Protein AF-A0A521WD65-F1 (afdb_monomer_lite)

Radius of gyration: 21.49 Å; chains: 1; bounding box: 49×61×65 Å

Secondary structure (DSSP, 8-state):
------------------HHHHHHHHHHHHHHHHHHHHHHHHHHHHH---HHHHHHHHHHHHHIIIIIHHHHHHIIIIIHHHHHTTSTTTTHHHHHHHHHHHHHHHHHHHHHHHHHTT-TTTS-HHHHHHHHHHHHHHHHHHHHHIIIIIHHHHHHHS-HHHHHHHHHHHHHT--

pLDDT: mean 89.54, std 15.3, range [38.66, 98.25]

Sequence (175 aa):
MTPMVERVSNYQAESVRDPISVLMEEHRQAFEHLMKLEQAVSSMDEQGFNRAAFENLAEAIRFFDSDFRLHDRKEEQILFPFLERYKPGITGEYRNEHRELWSAFNTLLSCVHDVEDGRLRGTSRHELTETAKKIIRLLRGHMMNENTYLFVQTKNMLSDAEYTDLSEKIAAAAK

Foldseek 3Di:
DDDDDPPPDPPPPPPLDQLLVVLVVVLVVLVVLLVLLVVLLVCCVVPNDDPVSLVSNLVSLVCCVPVVVLSVCLCVVFVVVVVCVVPNCPCVVLVVLVVVLVVLSVQLNVLSVCVVVVVCVVHDSCSNSVSSVVNSVSSVVSSVCCNPPVSVVSVVPDDPVSSSVSSVSSVVSPD

Structure (mmCIF, N/CA/C/O backbone):
data_AF-A0A521WD65-F1
#
_entry.id   AF-A0A521WD65-F1
#
loop_
_atom_site.group_PDB
_atom_site.id
_atom_site.type_symbol
_atom_site.label_atom_id
_atom_site.label_alt_id
_atom_site.label_comp_id
_atom_site.label_asym_id
_atom_site.label_entity_id
_atom_site.label_seq_id
_atom_site.pdbx_PDB_ins_code
_atom_site.Cartn_x
_atom_site.Cartn_y
_atom_site.Cartn_z
_atom_site.occupancy
_atom_site.B_iso_or_equiv
_atom_site.auth_seq_id
_atom_site.auth_comp_id
_atom_site.auth_asym_id
_atom_site.auth_atom_id
_atom_site.pdbx_PDB_model_num
ATOM 1 N N . MET A 1 1 ? -27.438 -49.959 36.319 1.00 42.12 1 MET A N 1
ATOM 2 C CA . MET A 1 1 ? -26.230 -49.108 36.333 1.00 42.12 1 MET A CA 1
ATOM 3 C C . MET A 1 1 ? -25.774 -48.978 34.893 1.00 42.12 1 MET A C 1
ATOM 5 O O . MET A 1 1 ? -25.311 -49.958 34.331 1.00 42.12 1 MET A O 1
ATOM 9 N N . THR A 1 2 ? -26.010 -47.821 34.285 1.00 39.53 2 THR A N 1
ATOM 10 C CA . THR A 1 2 ? -25.704 -47.528 32.877 1.00 39.53 2 THR A CA 1
ATOM 11 C C . THR A 1 2 ? -24.787 -46.308 32.889 1.00 39.53 2 THR A C 1
ATOM 13 O O . THR A 1 2 ? -25.173 -45.324 33.523 1.00 39.53 2 THR A O 1
ATOM 16 N N . PRO A 1 3 ? -23.582 -46.337 32.296 1.00 46.34 3 PRO A N 1
ATOM 17 C CA . PRO A 1 3 ? -22.700 -45.184 32.365 1.00 46.34 3 PRO A CA 1
ATOM 18 C C . PRO A 1 3 ? -23.123 -44.127 31.339 1.00 46.34 3 PRO A C 1
ATOM 20 O O . PRO A 1 3 ? -23.414 -44.435 30.182 1.00 46.34 3 PRO A O 1
ATOM 23 N N . MET A 1 4 ? -23.163 -42.876 31.804 1.00 44.31 4 MET A N 1
ATOM 24 C CA . MET A 1 4 ? -23.268 -41.670 30.988 1.00 44.31 4 MET A CA 1
ATOM 25 C C . MET A 1 4 ? -22.055 -41.582 30.062 1.00 44.31 4 MET A C 1
ATOM 27 O O . MET A 1 4 ? -20.916 -41.614 30.520 1.00 44.31 4 MET A O 1
ATOM 31 N N . VAL A 1 5 ? -22.305 -41.438 28.763 1.00 47.94 5 VAL A N 1
ATOM 32 C CA . VAL A 1 5 ? -21.286 -41.009 27.807 1.00 47.94 5 VAL A CA 1
ATOM 33 C C . VAL A 1 5 ? -21.339 -39.485 27.766 1.00 47.94 5 VAL A C 1
ATOM 35 O O . VAL A 1 5 ? -22.207 -38.906 27.113 1.00 47.94 5 VAL A O 1
ATOM 38 N N . GLU A 1 6 ? -20.432 -38.833 28.492 1.00 42.44 6 GLU A N 1
ATOM 39 C CA . GLU A 1 6 ? -20.110 -37.426 28.266 1.00 42.44 6 GLU A CA 1
ATOM 40 C C . GLU A 1 6 ? -19.513 -37.286 26.864 1.00 42.44 6 GLU A C 1
ATOM 42 O O . GLU A 1 6 ? -18.393 -37.715 26.583 1.00 42.44 6 GLU A O 1
ATOM 47 N N . ARG A 1 7 ? -20.277 -36.681 25.952 1.00 46.16 7 ARG A N 1
ATOM 48 C CA . ARG A 1 7 ? -19.715 -36.114 24.728 1.00 46.16 7 ARG A CA 1
ATOM 49 C C . ARG A 1 7 ? -18.995 -34.828 25.108 1.00 46.16 7 ARG A C 1
ATOM 51 O O . ARG A 1 7 ? -19.614 -33.770 25.184 1.00 46.16 7 ARG A O 1
ATOM 58 N N . VAL A 1 8 ? -17.688 -34.923 25.320 1.00 46.59 8 VAL A N 1
ATOM 59 C CA . VAL A 1 8 ? -16.815 -33.749 25.287 1.00 46.59 8 VAL A CA 1
ATOM 60 C C . VAL A 1 8 ? -16.798 -33.265 23.840 1.00 46.59 8 VAL A C 1
ATOM 62 O O . VAL A 1 8 ? -16.209 -33.884 22.954 1.00 46.59 8 VAL A O 1
ATOM 65 N N . SER A 1 9 ? -17.557 -32.207 23.582 1.00 45.78 9 SER A N 1
ATOM 66 C CA . SER A 1 9 ? -17.608 -31.548 22.287 1.00 45.78 9 SER A CA 1
ATOM 67 C C . SER A 1 9 ? -16.278 -30.840 22.044 1.00 45.78 9 SER A C 1
ATOM 69 O O . SER A 1 9 ? -16.022 -29.791 22.629 1.00 45.78 9 SER A O 1
ATOM 71 N N . ASN A 1 10 ? -15.450 -31.394 21.158 1.00 41.94 10 ASN A N 1
ATOM 72 C CA . ASN A 1 10 ? -14.340 -30.683 20.525 1.00 41.94 10 ASN A CA 1
ATOM 73 C C . ASN A 1 10 ? -14.905 -29.558 19.639 1.00 41.94 10 ASN A C 1
ATOM 75 O O . ASN A 1 10 ? -15.005 -29.702 18.424 1.00 41.94 10 ASN A O 1
ATOM 79 N N . TYR A 1 11 ? -15.285 -28.431 20.240 1.00 41.03 11 TYR A N 1
ATOM 80 C CA . TYR A 1 11 ? -15.308 -27.158 19.525 1.00 41.03 11 TYR A CA 1
ATOM 81 C C . TYR A 1 11 ? -13.880 -26.619 19.543 1.00 41.03 11 TYR A C 1
ATOM 83 O O . TYR A 1 11 ? -13.497 -25.851 20.421 1.00 41.03 11 TYR A O 1
ATOM 91 N N . GLN A 1 12 ? -13.074 -27.039 18.569 1.00 38.66 12 GLN A N 1
ATOM 92 C CA . GLN A 1 12 ? -12.001 -26.168 18.109 1.00 38.66 12 GLN A CA 1
ATOM 93 C C . GLN A 1 12 ? -12.695 -25.016 17.385 1.00 38.66 12 GLN A C 1
ATOM 95 O O . GLN A 1 12 ? -12.950 -25.090 16.187 1.00 38.66 12 GLN A O 1
ATOM 100 N N . ALA A 1 13 ? -13.083 -23.984 18.137 1.00 44.16 13 ALA A N 1
ATOM 101 C CA . ALA A 1 13 ? -13.245 -22.673 17.539 1.00 44.16 13 ALA A CA 1
ATOM 102 C C . ALA A 1 13 ? -11.909 -22.387 16.849 1.00 44.16 13 ALA A C 1
ATOM 104 O O . ALA A 1 13 ? -10.868 -22.393 17.513 1.00 44.16 13 ALA A O 1
ATOM 105 N N . GLU A 1 14 ? -11.915 -22.257 15.521 1.00 47.41 14 GLU A N 1
ATOM 106 C CA . GLU A 1 14 ? -10.774 -21.684 14.819 1.00 47.41 14 GLU A CA 1
ATOM 107 C C . GLU A 1 14 ? -10.395 -20.419 15.579 1.00 47.41 14 GLU A C 1
ATOM 109 O O . GLU A 1 14 ? -11.223 -19.531 15.776 1.00 47.41 14 GLU A O 1
ATOM 114 N N . SER A 1 15 ? -9.172 -20.400 16.104 1.00 56.22 15 SER A N 1
ATOM 115 C CA . SER A 1 15 ? -8.614 -19.228 16.758 1.00 56.22 15 SER A CA 1
ATOM 116 C C . SER A 1 15 ? -8.717 -18.076 15.766 1.00 56.22 15 SER A C 1
ATOM 118 O O . SER A 1 15 ? -8.014 -18.061 14.753 1.00 56.22 15 SER A O 1
ATOM 120 N N . VAL A 1 16 ? -9.653 -17.166 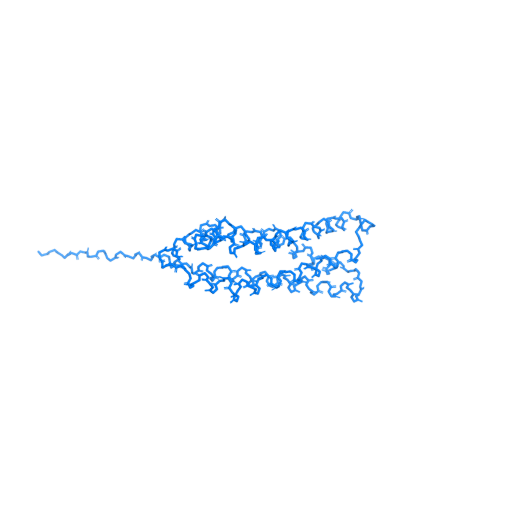16.025 1.00 68.88 16 VAL A N 1
ATOM 121 C CA . VAL A 1 16 ? -9.899 -15.973 15.225 1.00 68.88 16 VAL A CA 1
ATOM 122 C C . VAL A 1 16 ? -8.583 -15.189 15.186 1.00 68.88 16 VAL A C 1
ATOM 124 O O . VAL A 1 16 ? -8.084 -14.726 16.213 1.00 68.88 16 VAL A O 1
ATOM 127 N N . ARG A 1 17 ? -7.937 -15.166 14.013 1.00 86.00 17 ARG A N 1
ATOM 128 C CA . ARG A 1 17 ? -6.577 -14.633 13.850 1.00 86.00 17 ARG A CA 1
ATOM 129 C C . ARG A 1 17 ? -6.583 -13.136 14.152 1.00 86.00 17 ARG A C 1
ATOM 131 O O . ARG A 1 17 ? -7.472 -12.424 13.704 1.00 86.00 17 ARG A O 1
ATOM 138 N N . ASP A 1 18 ? -5.582 -12.647 14.882 1.00 94.06 18 ASP A N 1
ATOM 139 C CA . ASP A 1 18 ? -5.456 -11.217 15.190 1.00 94.06 18 ASP A CA 1
ATOM 140 C C . ASP A 1 18 ? -5.555 -10.367 13.892 1.00 94.06 18 ASP A C 1
ATOM 142 O O . ASP A 1 18 ? -4.691 -10.532 13.023 1.00 94.06 18 ASP A O 1
ATOM 146 N N . PRO A 1 19 ? -6.568 -9.484 13.730 1.00 95.56 19 PRO A N 1
ATOM 147 C CA . PRO A 1 19 ? -6.807 -8.746 12.486 1.00 95.56 19 PRO A CA 1
ATOM 148 C C . PRO A 1 19 ? -5.622 -7.869 12.105 1.00 95.56 19 PRO A C 1
ATOM 150 O O . PRO A 1 19 ? -5.257 -7.796 10.936 1.00 95.56 19 PRO A O 1
ATOM 153 N N . ILE A 1 20 ? -4.968 -7.261 13.095 1.00 96.81 20 ILE A N 1
ATOM 154 C CA . ILE A 1 20 ? -3.771 -6.456 12.857 1.00 96.81 20 ILE A CA 1
ATOM 155 C C . ILE A 1 20 ? -2.614 -7.335 12.384 1.00 96.81 20 ILE A C 1
ATOM 157 O O . ILE A 1 20 ? -1.892 -6.959 11.469 1.00 96.81 20 ILE A O 1
ATOM 161 N N . SER A 1 21 ? -2.460 -8.535 12.946 1.00 95.62 21 SER A N 1
ATOM 162 C CA . SER A 1 21 ? -1.438 -9.475 12.477 1.00 95.62 21 SER A CA 1
ATOM 163 C C . SER A 1 21 ? -1.689 -9.956 11.041 1.00 95.62 21 SER A C 1
ATOM 165 O O . SER A 1 21 ? -0.735 -10.313 10.355 1.00 95.62 21 SER A O 1
ATOM 167 N N . VAL A 1 22 ? -2.942 -9.973 10.568 1.00 95.44 22 VAL A N 1
ATOM 168 C CA . VAL A 1 22 ? -3.263 -10.249 9.155 1.00 95.44 22 VAL A CA 1
ATOM 169 C C . VAL A 1 22 ? -2.774 -9.107 8.265 1.00 95.44 22 VAL A C 1
ATOM 171 O O . VAL A 1 22 ? -2.014 -9.363 7.336 1.00 95.44 22 VAL A O 1
ATOM 174 N N . LEU A 1 23 ? -3.135 -7.863 8.586 1.00 96.81 23 LEU A N 1
ATOM 175 C CA . LEU A 1 23 ? -2.730 -6.683 7.811 1.00 96.81 23 LEU A CA 1
ATOM 176 C C . LEU A 1 23 ? -1.202 -6.488 7.807 1.00 96.81 23 LEU A C 1
ATOM 178 O O . LEU A 1 23 ? -0.603 -6.220 6.770 1.00 96.81 23 LEU A O 1
ATOM 182 N N . MET A 1 24 ? -0.532 -6.722 8.940 1.00 96.56 24 MET A N 1
ATOM 183 C CA . MET A 1 24 ? 0.935 -6.669 9.020 1.00 96.56 24 MET A CA 1
ATOM 184 C C . MET A 1 24 ? 1.625 -7.750 8.174 1.00 96.56 24 MET A C 1
ATOM 186 O O . MET A 1 24 ? 2.714 -7.520 7.648 1.00 96.56 24 MET A O 1
ATOM 190 N N . GLU A 1 25 ? 1.025 -8.934 8.045 1.00 95.69 25 GLU A N 1
ATOM 191 C CA . GLU A 1 25 ? 1.554 -9.994 7.180 1.00 95.69 25 GLU A CA 1
ATOM 192 C C . GLU A 1 25 ? 1.390 -9.637 5.696 1.00 95.69 25 GLU A C 1
ATOM 194 O O . GLU A 1 25 ? 2.293 -9.892 4.900 1.00 95.69 25 GLU A O 1
ATOM 199 N N . GLU A 1 26 ? 0.289 -8.983 5.329 1.00 95.81 26 GLU A N 1
ATOM 200 C CA . GLU A 1 26 ? 0.093 -8.429 3.984 1.00 95.81 26 GLU A CA 1
ATOM 201 C C . GLU A 1 26 ? 1.138 -7.345 3.678 1.00 95.81 26 GLU A C 1
ATOM 203 O O . GLU A 1 26 ? 1.770 -7.391 2.622 1.00 95.81 26 GLU A O 1
ATOM 208 N N . HIS A 1 27 ? 1.438 -6.455 4.632 1.00 97.31 27 HIS A N 1
ATOM 209 C CA . HIS A 1 27 ? 2.559 -5.514 4.520 1.00 97.31 27 HIS A CA 1
ATOM 210 C C . HIS A 1 27 ? 3.901 -6.218 4.333 1.00 97.31 27 HIS A C 1
ATOM 212 O O . HIS A 1 27 ? 4.710 -5.806 3.502 1.00 97.31 27 HIS A O 1
ATOM 218 N N . ARG A 1 28 ? 4.158 -7.302 5.072 1.00 96.19 28 ARG A N 1
ATOM 219 C CA . ARG A 1 28 ? 5.398 -8.077 4.932 1.00 96.19 28 ARG A CA 1
ATOM 220 C C . ARG A 1 28 ? 5.563 -8.612 3.506 1.00 96.19 28 ARG A C 1
ATOM 222 O O . ARG A 1 28 ? 6.649 -8.494 2.946 1.00 96.19 28 ARG A O 1
ATOM 229 N N . GLN A 1 29 ? 4.498 -9.148 2.915 1.00 95.31 29 GLN A N 1
ATOM 230 C CA . GLN A 1 29 ? 4.496 -9.624 1.526 1.00 95.31 29 GLN A CA 1
ATOM 231 C C . GLN A 1 29 ? 4.667 -8.463 0.538 1.00 95.31 29 GLN A C 1
ATOM 233 O O . GLN A 1 29 ? 5.486 -8.535 -0.377 1.00 95.31 29 GLN A O 1
ATOM 238 N N . ALA A 1 30 ? 3.975 -7.347 0.769 1.00 96.19 30 ALA A N 1
ATOM 239 C CA . ALA A 1 30 ? 4.109 -6.137 -0.033 1.00 96.19 30 ALA A CA 1
ATOM 240 C C . ALA A 1 30 ? 5.545 -5.591 -0.049 1.00 96.19 30 ALA A C 1
ATOM 242 O O . ALA A 1 30 ? 6.042 -5.190 -1.104 1.00 96.19 30 ALA A O 1
ATOM 243 N N . PHE A 1 31 ? 6.254 -5.637 1.083 1.00 96.25 31 PHE A N 1
ATOM 244 C CA . PHE A 1 31 ? 7.662 -5.243 1.159 1.00 96.25 31 PHE A CA 1
ATOM 245 C C . PHE A 1 31 ? 8.572 -6.097 0.268 1.00 96.25 31 PHE A C 1
ATOM 247 O O . PHE A 1 31 ? 9.493 -5.548 -0.337 1.00 96.25 31 PHE A O 1
ATOM 254 N N . GLU A 1 32 ? 8.318 -7.400 0.127 1.00 95.12 32 GLU A N 1
ATOM 255 C CA . GLU A 1 32 ? 9.106 -8.266 -0.763 1.00 95.12 32 GLU A CA 1
ATOM 256 C C . GLU A 1 32 ? 8.979 -7.820 -2.229 1.00 95.12 32 GLU A C 1
ATOM 258 O O . GLU A 1 32 ? 9.981 -7.695 -2.940 1.00 95.12 32 GLU A O 1
ATOM 263 N N . HIS A 1 33 ? 7.761 -7.497 -2.672 1.00 95.94 33 HIS A N 1
ATOM 264 C CA . HIS A 1 33 ? 7.514 -6.954 -4.012 1.00 95.94 33 HIS A CA 1
ATOM 265 C C . HIS A 1 33 ? 8.081 -5.539 -4.183 1.00 95.94 33 HIS A C 1
ATOM 267 O O . HIS A 1 33 ? 8.629 -5.214 -5.240 1.00 95.94 33 HIS A O 1
ATOM 273 N N . LEU A 1 34 ? 8.031 -4.714 -3.135 1.00 97.06 34 LEU A N 1
ATOM 274 C CA . LEU A 1 34 ? 8.618 -3.375 -3.139 1.00 97.06 34 LEU A CA 1
ATOM 275 C C . LEU A 1 34 ? 10.144 -3.421 -3.304 1.00 97.06 34 LEU A C 1
ATOM 277 O O . LEU A 1 34 ? 10.705 -2.611 -4.040 1.00 97.06 34 LEU A O 1
ATOM 281 N N . MET A 1 35 ? 10.814 -4.389 -2.672 1.00 96.19 35 MET A N 1
ATOM 282 C CA . MET A 1 35 ? 12.255 -4.607 -2.833 1.00 96.19 35 MET A CA 1
ATOM 283 C C . MET A 1 35 ? 12.616 -5.036 -4.258 1.00 96.19 35 MET A C 1
ATOM 285 O O . MET A 1 35 ? 13.598 -4.538 -4.811 1.00 96.19 35 MET A O 1
ATOM 289 N N . LYS A 1 36 ? 11.824 -5.921 -4.882 1.00 95.19 36 LYS A N 1
ATOM 290 C CA . LYS A 1 36 ? 12.011 -6.292 -6.298 1.00 95.19 36 LYS A CA 1
ATOM 291 C C . LYS A 1 36 ? 11.875 -5.072 -7.215 1.00 95.19 36 LYS A C 1
ATOM 293 O O . LYS A 1 36 ? 12.697 -4.888 -8.113 1.00 95.19 36 LYS A O 1
ATOM 298 N N . LEU A 1 37 ? 10.871 -4.226 -6.967 1.00 97.19 37 LEU A N 1
ATOM 299 C CA . LEU A 1 37 ? 10.660 -2.988 -7.718 1.00 97.19 37 LEU A CA 1
ATOM 300 C C . LEU A 1 37 ? 11.850 -2.027 -7.565 1.00 97.19 37 LEU A C 1
ATOM 302 O O . LEU A 1 37 ? 12.335 -1.486 -8.555 1.00 97.19 37 LEU A O 1
ATOM 306 N N . GLU A 1 38 ? 12.359 -1.852 -6.345 1.00 97.75 38 GLU A N 1
ATOM 307 C CA . GLU A 1 38 ? 13.521 -1.003 -6.057 1.00 97.75 38 GLU A CA 1
ATOM 308 C C . GLU A 1 38 ? 14.785 -1.482 -6.787 1.00 97.75 38 GLU A C 1
ATOM 310 O O . GLU A 1 38 ? 15.469 -0.684 -7.431 1.00 97.75 38 GLU A O 1
ATOM 315 N N . GLN A 1 39 ? 15.055 -2.790 -6.773 1.00 97.25 39 GLN A N 1
ATOM 316 C CA . GLN A 1 39 ? 16.184 -3.384 -7.500 1.00 97.25 39 GLN A CA 1
ATOM 317 C C . GLN A 1 39 ? 16.051 -3.210 -9.018 1.00 97.25 39 GLN A C 1
ATOM 319 O O . GLN A 1 39 ? 17.026 -2.872 -9.692 1.00 97.25 39 GLN A O 1
ATOM 324 N N . ALA A 1 40 ? 14.848 -3.404 -9.563 1.00 96.94 40 ALA A N 1
ATOM 325 C CA . ALA A 1 40 ? 14.579 -3.199 -10.983 1.00 96.94 40 ALA A CA 1
ATOM 326 C C . ALA A 1 40 ? 14.843 -1.747 -11.408 1.00 96.94 40 ALA A C 1
ATOM 328 O O . ALA A 1 40 ? 15.519 -1.503 -12.408 1.00 96.94 40 ALA A O 1
ATOM 329 N N . VAL A 1 41 ? 14.359 -0.784 -10.623 1.00 96.75 41 VAL A N 1
ATOM 330 C CA . VAL A 1 41 ? 14.564 0.647 -10.874 1.00 9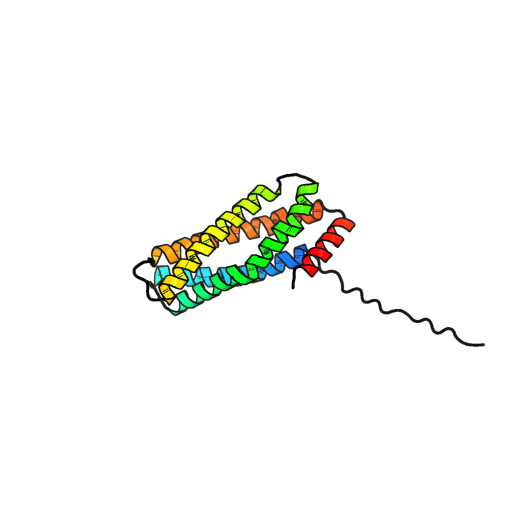6.75 41 VAL A CA 1
ATOM 331 C C . VAL A 1 41 ? 16.044 1.021 -10.810 1.00 96.75 41 VAL A C 1
ATOM 333 O O . VAL A 1 41 ? 16.536 1.666 -11.733 1.00 96.75 41 VAL A O 1
ATOM 336 N N . SER A 1 42 ? 16.769 0.583 -9.774 1.00 96.38 42 SER A N 1
ATOM 337 C CA . SER A 1 42 ? 18.215 0.832 -9.639 1.00 96.38 42 SER A CA 1
ATOM 338 C C . SER A 1 42 ? 18.993 0.269 -10.832 1.00 96.38 42 SER A C 1
ATOM 340 O O . SER A 1 42 ? 19.789 0.984 -11.441 1.00 96.38 42 SER A O 1
ATOM 342 N N . SER A 1 43 ? 18.683 -0.959 -11.258 1.00 95.75 43 SER A N 1
ATOM 343 C CA . SER A 1 43 ? 19.292 -1.560 -12.447 1.00 95.75 43 SER A CA 1
ATOM 344 C C . SER A 1 43 ? 19.029 -0.740 -13.717 1.00 95.75 43 SER A C 1
ATOM 346 O O . SER A 1 43 ? 19.943 -0.538 -14.519 1.00 95.75 43 SER A O 1
ATOM 348 N N . MET A 1 44 ? 17.805 -0.234 -13.903 1.00 94.19 44 MET A N 1
ATOM 349 C CA . MET A 1 44 ? 17.461 0.590 -15.066 1.00 94.19 44 MET A CA 1
ATOM 350 C C . MET A 1 44 ? 18.118 1.970 -15.070 1.00 94.19 44 MET A C 1
ATOM 352 O O . MET A 1 44 ? 18.431 2.491 -16.146 1.00 94.19 44 MET A O 1
ATOM 356 N N . ASP A 1 45 ? 18.307 2.574 -13.900 1.00 93.12 45 ASP A N 1
ATOM 357 C CA . ASP A 1 45 ? 18.991 3.860 -13.772 1.00 93.12 45 ASP A CA 1
ATOM 358 C C . ASP A 1 45 ? 20.488 3.731 -14.082 1.00 93.12 45 ASP A C 1
ATOM 360 O O . ASP A 1 45 ? 21.043 4.571 -14.791 1.00 93.12 45 ASP A O 1
ATOM 364 N N . GLU A 1 46 ? 21.128 2.663 -13.601 1.00 93.62 46 GLU A N 1
ATOM 365 C CA . GLU A 1 46 ? 22.568 2.429 -13.760 1.00 93.62 46 GLU A CA 1
ATOM 366 C C . GLU A 1 46 ? 22.944 1.931 -15.159 1.00 93.62 46 GLU A C 1
ATOM 368 O O . GLU A 1 46 ? 23.922 2.387 -15.750 1.00 93.62 46 GLU A O 1
ATOM 373 N N . GLN A 1 47 ? 22.177 0.978 -15.694 1.00 92.31 47 GLN A N 1
ATOM 374 C CA . GLN A 1 47 ? 22.541 0.222 -16.900 1.00 92.31 47 GLN A CA 1
ATOM 375 C C . GLN A 1 47 ? 21.676 0.593 -18.110 1.00 92.31 47 GLN A C 1
ATOM 377 O O . GLN A 1 47 ? 21.928 0.154 -19.232 1.00 92.31 47 GLN A O 1
ATOM 382 N N . GLY A 1 48 ? 20.655 1.425 -17.902 1.00 89.44 48 GLY A N 1
ATOM 383 C CA . GLY A 1 48 ? 19.635 1.710 -18.896 1.00 89.44 48 GLY A CA 1
ATOM 384 C C . GLY A 1 48 ? 18.569 0.621 -18.989 1.00 89.44 48 GLY A C 1
ATOM 385 O O . GLY A 1 48 ? 18.485 -0.284 -18.162 1.00 89.44 48 GLY A O 1
ATOM 386 N N . PHE A 1 49 ? 17.700 0.740 -19.998 1.00 88.81 49 PHE A N 1
ATOM 387 C CA . PHE A 1 49 ? 16.590 -0.195 -20.154 1.00 88.81 49 PHE A CA 1
ATOM 388 C C . PHE A 1 49 ? 17.119 -1.618 -20.341 1.00 88.81 49 PHE A C 1
ATOM 390 O O . PHE A 1 49 ? 17.851 -1.894 -21.292 1.00 88.81 49 PHE A O 1
ATOM 397 N N . ASN A 1 50 ? 16.699 -2.522 -19.462 1.00 89.44 50 ASN A N 1
ATOM 398 C CA . ASN A 1 50 ? 16.992 -3.938 -19.573 1.00 89.44 50 ASN A CA 1
ATOM 399 C C . ASN A 1 50 ? 15.706 -4.747 -19.373 1.00 89.44 50 ASN A C 1
ATOM 401 O O . ASN A 1 50 ? 14.858 -4.408 -18.543 1.00 89.44 50 ASN A O 1
ATOM 405 N N . ARG A 1 51 ? 15.542 -5.797 -20.186 1.00 91.69 51 ARG A N 1
ATOM 406 C CA . ARG A 1 51 ? 14.294 -6.568 -20.254 1.00 91.69 51 ARG A CA 1
ATOM 407 C C . ARG A 1 51 ? 13.968 -7.251 -18.923 1.00 91.69 51 ARG A C 1
ATOM 409 O O . ARG A 1 51 ? 12.820 -7.193 -18.508 1.00 91.69 51 ARG A O 1
ATOM 416 N N . ALA A 1 52 ? 14.965 -7.819 -18.250 1.00 95.19 52 ALA A N 1
ATOM 417 C CA . ALA A 1 52 ? 14.769 -8.539 -16.993 1.00 95.19 52 ALA A CA 1
ATOM 418 C C . ALA A 1 52 ? 14.285 -7.620 -15.854 1.00 95.19 52 ALA A C 1
ATOM 420 O O . ALA A 1 52 ? 13.338 -7.944 -15.144 1.00 95.19 52 ALA A O 1
ATOM 421 N N . ALA A 1 53 ? 14.876 -6.433 -15.699 1.00 95.75 53 ALA A N 1
ATOM 422 C CA . ALA A 1 53 ? 14.408 -5.436 -14.739 1.00 95.75 53 ALA A CA 1
ATOM 423 C C . ALA A 1 53 ? 13.008 -4.941 -15.096 1.00 95.75 53 ALA A C 1
ATOM 425 O O . ALA A 1 53 ? 12.194 -4.718 -14.206 1.00 95.75 53 ALA A O 1
ATOM 426 N N . PHE A 1 54 ? 12.706 -4.790 -16.388 1.00 95.69 54 PHE A N 1
ATOM 427 C CA . PHE A 1 54 ? 11.361 -4.420 -16.817 1.00 95.69 54 PHE A CA 1
ATOM 428 C C . PHE A 1 54 ? 10.335 -5.484 -16.434 1.00 95.69 54 PHE A C 1
ATOM 430 O O . PHE A 1 54 ? 9.293 -5.140 -15.891 1.00 95.69 54 PHE A O 1
ATOM 437 N N . GLU A 1 55 ? 10.645 -6.759 -16.650 1.00 96.06 55 GLU A N 1
ATOM 438 C CA . GLU A 1 55 ? 9.783 -7.874 -16.253 1.00 96.06 55 GLU A CA 1
ATOM 439 C C . GLU A 1 55 ? 9.559 -7.906 -14.736 1.00 96.06 55 GLU A C 1
ATOM 441 O O . GLU A 1 55 ? 8.415 -8.020 -14.303 1.00 96.06 55 GLU A O 1
ATOM 446 N N . ASN A 1 56 ? 10.606 -7.691 -13.931 1.00 96.19 56 ASN A N 1
ATOM 447 C CA . ASN A 1 56 ? 10.487 -7.605 -12.470 1.00 96.19 56 ASN A CA 1
ATOM 448 C C . ASN A 1 56 ? 9.620 -6.419 -12.013 1.00 96.19 56 ASN A C 1
ATOM 450 O O . ASN A 1 56 ? 8.793 -6.561 -11.112 1.00 96.19 56 ASN A O 1
ATOM 454 N N . LEU A 1 57 ? 9.788 -5.247 -12.633 1.00 96.62 57 LEU A N 1
ATOM 455 C CA . LEU A 1 57 ? 8.949 -4.076 -12.367 1.00 96.62 57 LEU A CA 1
ATOM 456 C C . LEU A 1 57 ? 7.490 -4.350 -12.749 1.00 96.62 57 LEU A C 1
ATOM 458 O O . LEU A 1 57 ? 6.585 -4.019 -11.983 1.00 96.62 57 LEU A O 1
ATOM 462 N N . ALA A 1 58 ? 7.268 -4.974 -13.907 1.00 96.31 58 ALA A N 1
ATOM 463 C CA . ALA A 1 58 ? 5.949 -5.319 -14.421 1.00 96.31 58 ALA A CA 1
ATOM 464 C C . ALA A 1 58 ? 5.248 -6.385 -13.551 1.00 96.31 58 ALA A C 1
ATOM 466 O O . ALA A 1 58 ? 4.041 -6.319 -13.330 1.00 96.31 58 ALA A O 1
ATOM 467 N N . GLU A 1 59 ? 5.985 -7.360 -13.017 1.00 96.25 59 GLU A N 1
ATOM 468 C CA . GLU A 1 59 ? 5.478 -8.316 -12.024 1.00 96.25 59 GLU A CA 1
ATOM 469 C C . GLU A 1 59 ? 5.065 -7.604 -10.732 1.00 96.25 59 GLU A C 1
ATOM 471 O O . GLU A 1 59 ? 3.949 -7.801 -10.254 1.00 96.25 59 GLU A O 1
ATOM 476 N N . ALA A 1 60 ? 5.933 -6.743 -10.190 1.00 96.12 60 ALA A N 1
ATOM 477 C CA . ALA A 1 60 ? 5.653 -6.027 -8.950 1.00 96.12 60 ALA A CA 1
ATOM 478 C C . ALA A 1 60 ? 4.407 -5.139 -9.070 1.00 96.12 60 ALA A C 1
ATOM 480 O O . ALA A 1 60 ? 3.539 -5.192 -8.203 1.00 96.12 60 ALA A O 1
ATOM 481 N N . ILE A 1 61 ? 4.272 -4.364 -10.154 1.00 95.31 61 ILE A N 1
ATOM 482 C CA . ILE A 1 61 ? 3.102 -3.491 -10.339 1.00 95.31 61 ILE A CA 1
ATOM 483 C C . ILE A 1 61 ? 1.796 -4.281 -10.465 1.00 95.31 61 ILE A C 1
ATOM 485 O O . ILE A 1 61 ? 0.776 -3.853 -9.933 1.00 95.31 61 ILE A O 1
ATOM 489 N N . ARG A 1 62 ? 1.824 -5.450 -11.118 1.00 94.69 62 ARG A N 1
ATOM 490 C CA . ARG A 1 62 ? 0.644 -6.312 -11.245 1.00 94.69 62 ARG A CA 1
ATOM 491 C C . ARG A 1 62 ? 0.220 -6.896 -9.903 1.00 94.69 62 ARG A C 1
ATOM 493 O O . ARG A 1 62 ? -0.968 -6.876 -9.620 1.00 94.69 62 ARG A O 1
ATOM 500 N N . PHE A 1 63 ? 1.173 -7.330 -9.073 1.00 94.62 63 PHE A N 1
ATOM 501 C CA . PHE A 1 63 ? 0.891 -7.754 -7.696 1.00 94.62 63 PHE A CA 1
ATOM 502 C C . PHE A 1 63 ? 0.205 -6.645 -6.889 1.00 94.62 63 PHE A C 1
ATOM 504 O O . PHE A 1 63 ? -0.771 -6.901 -6.184 1.00 94.62 63 PHE A O 1
ATOM 511 N N . PHE A 1 64 ? 0.691 -5.404 -6.998 1.00 93.44 64 PHE A N 1
ATOM 512 C CA . PHE A 1 64 ? 0.070 -4.298 -6.277 1.00 93.44 64 PHE A CA 1
ATOM 513 C C . PHE A 1 64 ? -1.357 -4.036 -6.769 1.00 93.44 64 PHE A C 1
ATOM 515 O O . PHE A 1 64 ? -2.260 -3.926 -5.946 1.00 93.44 64 PHE A O 1
ATOM 522 N N . ASP A 1 65 ? -1.597 -4.011 -8.083 1.00 89.62 65 ASP A N 1
ATOM 523 C CA . ASP A 1 65 ? -2.944 -3.778 -8.623 1.00 89.62 65 ASP A CA 1
ATOM 524 C C . ASP A 1 65 ? -3.941 -4.921 -8.342 1.00 89.62 65 ASP A C 1
ATOM 526 O O . ASP A 1 65 ? -5.145 -4.665 -8.241 1.00 89.62 65 ASP A O 1
ATOM 530 N N . SER A 1 66 ? -3.464 -6.156 -8.141 1.00 88.75 66 SER A N 1
ATOM 531 C CA . SER A 1 66 ? -4.296 -7.295 -7.735 1.00 88.75 66 SER A CA 1
ATOM 532 C C . SER A 1 66 ? -4.443 -7.415 -6.218 1.00 88.75 66 SER A C 1
ATOM 534 O O . SER A 1 66 ? -5.496 -7.107 -5.653 1.00 88.75 66 SER A O 1
ATOM 536 N N . ASP A 1 67 ? -3.396 -7.899 -5.559 1.00 85.62 67 ASP A N 1
ATOM 537 C CA . ASP A 1 67 ? -3.457 -8.456 -4.211 1.00 85.62 67 ASP A CA 1
ATOM 538 C C . ASP A 1 67 ? -3.393 -7.351 -3.166 1.00 85.62 67 ASP A C 1
ATOM 540 O O . ASP A 1 67 ? -4.192 -7.327 -2.229 1.00 85.62 67 ASP A O 1
ATOM 544 N N . PHE A 1 68 ? -2.516 -6.367 -3.368 1.00 91.06 68 PHE A N 1
ATOM 545 C CA . PHE A 1 68 ? -2.421 -5.235 -2.450 1.00 91.06 68 PHE A CA 1
ATOM 546 C C . PHE A 1 68 ? -3.669 -4.344 -2.506 1.00 91.06 68 PHE A C 1
ATOM 548 O O . PHE A 1 68 ? -4.096 -3.796 -1.501 1.00 91.06 68 PHE A O 1
ATOM 555 N N . ARG A 1 69 ? -4.379 -4.295 -3.638 1.00 91.56 69 ARG A N 1
ATOM 556 C CA . ARG A 1 69 ? -5.678 -3.607 -3.707 1.00 91.56 69 ARG A CA 1
ATOM 557 C C . ARG A 1 69 ? -6.727 -4.194 -2.761 1.00 91.56 69 ARG A C 1
ATOM 559 O O . ARG A 1 69 ? -7.667 -3.496 -2.377 1.00 91.56 69 ARG A O 1
ATOM 566 N N . LEU A 1 70 ? -6.627 -5.478 -2.412 1.00 93.00 70 LEU A N 1
ATOM 567 C CA . LEU A 1 70 ? -7.511 -6.080 -1.415 1.00 93.00 70 LEU A CA 1
ATOM 568 C C . LEU A 1 70 ? -7.180 -5.595 0.002 1.00 93.00 70 LEU A C 1
ATOM 570 O O . LEU A 1 70 ? -8.110 -5.420 0.789 1.00 93.00 70 LEU A O 1
ATOM 574 N N . HIS A 1 71 ? -5.903 -5.353 0.299 1.00 95.50 71 HIS A N 1
ATOM 575 C CA . HIS A 1 71 ? -5.449 -4.796 1.570 1.00 95.50 71 HIS A CA 1
ATOM 576 C C . HIS A 1 71 ? -6.112 -3.437 1.841 1.00 95.50 71 HIS A C 1
ATOM 578 O O . HIS A 1 71 ? -6.917 -3.334 2.769 1.00 95.50 71 HIS A O 1
ATOM 584 N N . ASP A 1 72 ? -5.944 -2.457 0.947 1.00 95.38 72 ASP A N 1
ATOM 585 C CA . ASP A 1 72 ? -6.543 -1.122 1.101 1.00 95.38 72 ASP A CA 1
ATOM 586 C C . ASP A 1 72 ? -8.073 -1.185 1.248 1.00 95.38 72 ASP A C 1
ATOM 588 O O . ASP A 1 72 ? -8.681 -0.401 1.975 1.00 95.38 72 ASP A O 1
ATOM 592 N N . ARG A 1 73 ? -8.741 -2.143 0.581 1.00 95.62 73 ARG A N 1
ATOM 593 C CA . ARG A 1 73 ? -10.194 -2.338 0.745 1.00 95.62 73 ARG A CA 1
ATOM 594 C C . ARG A 1 73 ? -10.556 -2.788 2.154 1.00 95.62 73 ARG A C 1
ATOM 596 O O . ARG A 1 73 ? -11.551 -2.300 2.690 1.00 95.62 73 ARG A O 1
ATOM 603 N N . LYS A 1 74 ? -9.795 -3.713 2.746 1.00 97.12 74 LYS A N 1
ATOM 604 C CA . LYS A 1 74 ? -10.009 -4.138 4.138 1.00 97.12 74 LYS A CA 1
ATOM 605 C C . LYS A 1 74 ? -9.869 -2.948 5.069 1.00 97.12 74 LYS A C 1
ATOM 607 O O . LYS A 1 74 ? -10.693 -2.761 5.961 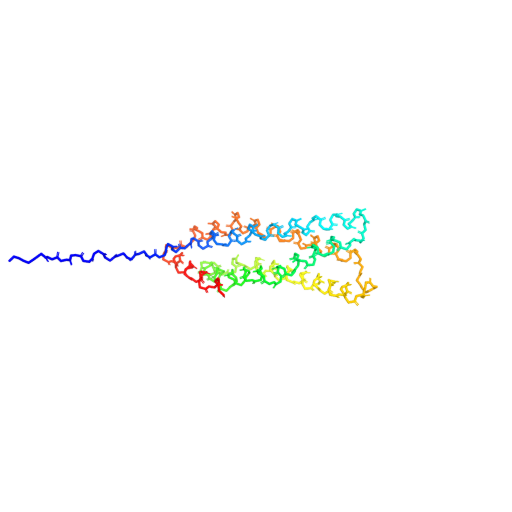1.00 97.12 74 LYS A O 1
ATOM 612 N N . GLU A 1 75 ? -8.884 -2.103 4.831 1.00 97.75 75 GLU A N 1
ATOM 613 C CA . GLU A 1 75 ? -8.695 -0.928 5.658 1.00 97.75 75 GLU A CA 1
ATOM 614 C C . GLU A 1 75 ? -9.829 0.081 5.485 1.00 97.75 75 GLU A C 1
ATOM 616 O O . GLU A 1 75 ? -10.527 0.417 6.441 1.00 97.75 75 GLU A O 1
ATOM 621 N N . GLU A 1 76 ? -10.105 0.495 4.253 1.00 97.75 76 GLU A N 1
ATOM 622 C CA . GLU A 1 76 ? -11.070 1.551 3.967 1.00 97.75 76 GLU A CA 1
ATOM 623 C C . GLU A 1 76 ? -12.518 1.190 4.289 1.00 97.75 76 GLU A C 1
ATOM 625 O O . GLU A 1 76 ? -13.290 2.083 4.670 1.00 97.75 76 GLU A O 1
ATOM 630 N N . GLN A 1 77 ? -12.893 -0.076 4.088 1.00 97.81 77 GLN A N 1
ATOM 631 C CA . GLN A 1 77 ? -14.269 -0.563 4.225 1.00 97.81 77 GLN A CA 1
ATOM 632 C C . GLN A 1 77 ? -14.532 -1.233 5.573 1.00 97.81 77 GLN A C 1
ATOM 634 O O . GLN A 1 77 ? -15.695 -1.360 5.959 1.00 97.81 77 GLN A O 1
ATOM 639 N N . ILE A 1 78 ? -13.486 -1.669 6.283 1.00 98.12 78 ILE A N 1
ATOM 640 C CA . ILE A 1 78 ? -13.626 -2.392 7.550 1.00 98.12 78 ILE A CA 1
ATOM 641 C C . ILE A 1 78 ? -12.893 -1.655 8.665 1.00 98.12 78 ILE A C 1
ATOM 643 O O . ILE A 1 78 ? -13.566 -1.138 9.549 1.00 98.12 78 ILE A O 1
ATOM 647 N N . LEU A 1 79 ? -11.562 -1.555 8.638 1.00 98.12 79 LEU A N 1
ATOM 648 C CA . LEU A 1 79 ? -10.790 -0.987 9.755 1.00 98.12 79 LEU A CA 1
ATOM 649 C C . LEU A 1 79 ? -11.138 0.484 10.030 1.00 98.12 79 LEU A C 1
ATOM 651 O O . LEU A 1 79 ? -11.462 0.860 11.1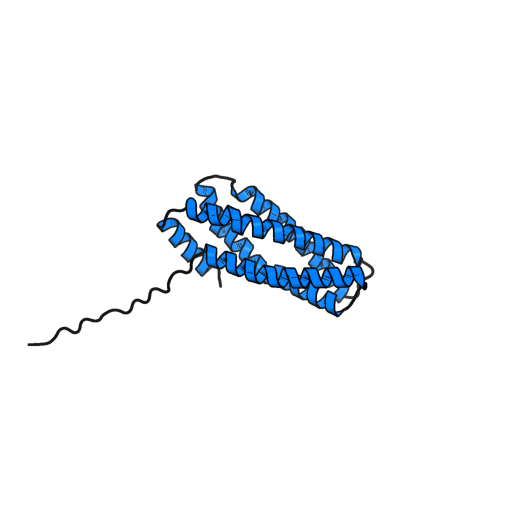57 1.00 98.12 79 LEU A O 1
ATOM 655 N N . PHE A 1 80 ? -11.098 1.327 9.001 1.00 98.25 80 PHE A N 1
ATOM 656 C CA . PHE A 1 80 ? -11.288 2.770 9.115 1.00 98.25 80 PHE A CA 1
ATOM 657 C C . PHE A 1 80 ? -12.667 3.130 9.692 1.00 98.25 80 PHE A C 1
ATOM 659 O O . PHE A 1 80 ? -12.711 3.936 10.626 1.00 98.25 80 PHE A O 1
ATOM 666 N N . PRO A 1 81 ? -13.782 2.498 9.267 1.00 97.88 81 PRO A N 1
ATOM 667 C CA . PRO A 1 81 ? -15.077 2.675 9.918 1.00 97.88 81 PRO A CA 1
ATOM 668 C C . PRO A 1 81 ? -15.105 2.386 11.420 1.00 97.88 81 PRO A C 1
ATOM 670 O O . PRO A 1 81 ? -15.900 3.009 12.119 1.00 97.88 81 PRO A O 1
ATOM 673 N N . PHE A 1 82 ? -14.288 1.466 11.947 1.00 97.38 82 PHE A N 1
ATOM 674 C CA . PHE A 1 82 ? -14.213 1.257 13.400 1.00 97.38 82 PHE A CA 1
ATOM 675 C C . PHE A 1 82 ? -13.545 2.446 14.090 1.00 97.38 82 PHE A C 1
ATOM 677 O O . PHE A 1 82 ? -14.069 2.950 15.080 1.00 97.38 82 PHE A O 1
ATOM 684 N N . LEU A 1 83 ? -12.435 2.942 13.544 1.00 96.81 83 LEU A N 1
ATOM 685 C CA . LEU A 1 83 ? -11.695 4.073 14.114 1.00 96.81 83 LEU A CA 1
ATOM 686 C C . LEU A 1 83 ? -12.494 5.382 14.051 1.00 96.81 83 LEU A C 1
ATOM 688 O O . LEU A 1 83 ? -12.496 6.174 14.998 1.00 96.81 83 LEU A O 1
ATOM 692 N N . GLU A 1 84 ? -13.232 5.586 12.962 1.00 96.62 84 GLU A N 1
ATOM 693 C CA . GLU A 1 84 ? -14.059 6.776 12.746 1.00 96.62 84 GLU A CA 1
ATOM 694 C C . GLU A 1 84 ? -15.228 6.890 13.742 1.00 96.62 84 GLU A C 1
ATOM 696 O O . GLU A 1 84 ? -15.690 8.005 13.992 1.00 96.62 84 GLU A O 1
ATOM 701 N N . ARG A 1 85 ? -15.659 5.788 14.383 1.00 95.69 85 ARG A N 1
ATOM 702 C CA . ARG A 1 85 ? -16.666 5.821 15.469 1.00 95.69 85 ARG A CA 1
ATOM 703 C C . ARG A 1 85 ? -16.183 6.599 16.692 1.00 95.69 85 ARG A C 1
ATOM 705 O O . ARG A 1 85 ? -16.995 7.221 17.370 1.00 95.69 85 ARG A O 1
ATOM 712 N N . TYR A 1 86 ? -14.880 6.575 16.968 1.00 94.62 86 TYR A N 1
ATOM 713 C CA . TYR A 1 86 ? -14.286 7.277 18.110 1.00 94.62 86 TYR A CA 1
ATOM 714 C C . TYR A 1 86 ? -13.845 8.686 17.744 1.00 94.62 86 TYR A C 1
ATOM 716 O O . TYR A 1 86 ? -13.955 9.607 18.553 1.00 94.62 86 TYR A O 1
ATOM 724 N N . LYS A 1 87 ? -13.317 8.857 16.529 1.00 93.31 87 LYS A N 1
ATOM 725 C CA . LYS A 1 87 ? -12.856 10.153 16.039 1.00 93.31 87 LYS A CA 1
ATOM 726 C C . LYS A 1 87 ? -13.131 10.281 14.539 1.00 93.31 87 LYS A C 1
ATOM 728 O O . LYS A 1 87 ? -12.326 9.812 13.730 1.00 93.31 87 LYS A O 1
ATOM 733 N N . PRO A 1 88 ? -14.223 10.963 14.155 1.00 94.88 88 PRO A N 1
ATOM 734 C CA . PRO A 1 88 ? -14.512 11.238 12.755 1.00 94.88 88 PRO A CA 1
ATOM 735 C C . PRO A 1 88 ? -13.323 11.911 12.057 1.00 94.88 88 PRO A C 1
ATOM 737 O O . PRO A 1 8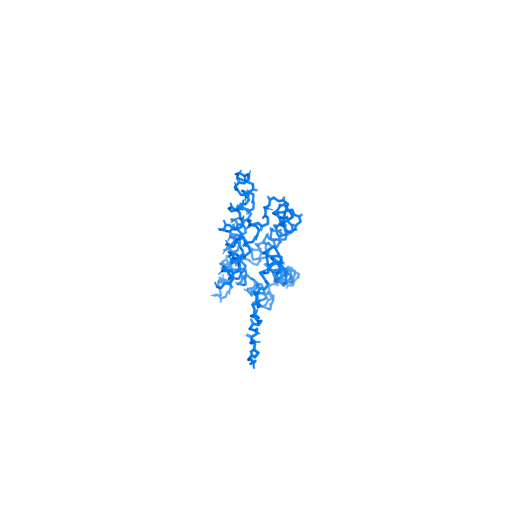8 ? -12.745 12.868 12.575 1.00 94.88 88 PRO A O 1
ATOM 740 N N . GLY A 1 89 ? -12.946 11.392 10.888 1.00 93.19 89 GLY A N 1
ATOM 741 C CA . GLY A 1 89 ? -11.861 11.934 10.065 1.00 93.19 89 GLY A CA 1
ATOM 742 C C . GLY A 1 89 ? -10.437 11.545 10.479 1.00 93.19 89 GLY A C 1
ATOM 743 O O . GLY A 1 89 ? -9.501 11.975 9.808 1.00 93.19 89 GLY A O 1
ATOM 744 N N . ILE A 1 90 ? -10.235 10.721 11.520 1.00 94.56 90 ILE A N 1
ATOM 745 C CA . ILE A 1 90 ? -8.890 10.261 11.938 1.00 94.56 90 ILE A CA 1
ATOM 746 C C . ILE A 1 90 ? -8.138 9.495 10.833 1.00 94.56 90 ILE A C 1
ATOM 748 O O . ILE A 1 90 ? -6.914 9.465 10.819 1.00 94.56 90 ILE A O 1
ATOM 752 N N . THR A 1 91 ? -8.875 8.923 9.885 1.00 96.75 91 THR A N 1
ATOM 753 C CA . THR A 1 91 ? -8.398 8.108 8.756 1.00 96.75 91 THR A CA 1
ATOM 754 C C . THR A 1 91 ? -8.193 8.922 7.474 1.00 96.75 91 THR A C 1
ATOM 756 O O . THR A 1 91 ? -7.804 8.376 6.444 1.00 96.75 91 THR A O 1
ATOM 759 N N . GLY A 1 92 ? -8.481 10.230 7.500 1.00 97.19 92 GLY A N 1
ATOM 760 C CA . GLY A 1 92 ? -8.510 11.064 6.297 1.00 97.19 92 GLY A CA 1
ATOM 761 C C . GLY A 1 92 ? -7.169 11.130 5.564 1.00 97.19 92 GLY A C 1
ATOM 762 O O . GLY A 1 92 ? -7.154 11.128 4.337 1.00 97.19 92 GLY A O 1
ATOM 763 N N . GLU A 1 93 ? -6.059 11.153 6.302 1.00 96.56 93 GLU A N 1
ATOM 764 C CA . GLU A 1 93 ? -4.705 11.167 5.737 1.00 96.56 93 GLU A CA 1
ATOM 765 C C . GLU A 1 93 ? -4.384 9.862 4.996 1.00 96.56 93 GLU A C 1
ATOM 767 O O . GLU A 1 93 ? -4.077 9.921 3.810 1.00 96.56 93 GLU A O 1
ATOM 772 N N . TYR A 1 94 ? -4.613 8.699 5.615 1.00 97.56 94 TYR A N 1
ATOM 773 C CA . TYR A 1 94 ? -4.426 7.376 4.996 1.00 97.56 94 TYR A CA 1
ATOM 774 C C . TYR A 1 94 ? -5.243 7.216 3.709 1.00 97.56 94 TYR A C 1
ATOM 776 O O . TYR A 1 94 ? -4.726 6.830 2.665 1.00 97.56 94 TYR A O 1
ATOM 784 N N . ARG A 1 95 ? -6.512 7.649 3.716 1.00 97.88 95 ARG A N 1
ATOM 785 C CA . ARG A 1 95 ? -7.341 7.651 2.497 1.00 97.88 95 ARG A CA 1
ATOM 786 C C . ARG A 1 95 ? -6.770 8.556 1.402 1.00 97.88 95 ARG A C 1
ATOM 788 O O . ARG A 1 95 ? -6.997 8.304 0.219 1.00 97.88 95 ARG A O 1
ATOM 795 N N . ASN A 1 96 ? -6.121 9.666 1.756 1.00 97.50 96 ASN A N 1
ATOM 796 C CA . ASN A 1 96 ? -5.475 10.540 0.774 1.00 97.50 96 ASN A CA 1
ATOM 797 C C . ASN A 1 96 ? -4.223 9.870 0.198 1.00 97.50 96 ASN A C 1
ATOM 799 O O . ASN A 1 96 ? -4.035 9.915 -1.018 1.00 97.50 96 ASN A O 1
ATOM 803 N N . GLU A 1 97 ? -3.427 9.223 1.051 1.00 97.00 97 GLU A N 1
ATOM 804 C CA . GLU A 1 97 ? -2.252 8.440 0.659 1.00 97.00 97 GLU A CA 1
ATOM 805 C C . GLU A 1 97 ? -2.636 7.310 -0.301 1.00 97.00 97 GLU A C 1
ATOM 807 O O . GLU A 1 97 ? -2.048 7.227 -1.378 1.00 97.00 97 GLU A O 1
ATOM 812 N N . HIS A 1 98 ? -3.689 6.533 -0.009 1.00 97.31 98 HIS A N 1
ATOM 813 C CA . HIS A 1 98 ? -4.221 5.515 -0.926 1.00 97.31 98 HIS A CA 1
ATOM 814 C C . HIS A 1 98 ? -4.569 6.105 -2.293 1.00 97.31 98 HIS A C 1
ATOM 816 O O . HIS A 1 98 ? -4.182 5.571 -3.331 1.00 97.31 98 HIS A O 1
ATOM 822 N N . ARG A 1 99 ? -5.277 7.242 -2.339 1.00 97.19 99 ARG A N 1
ATOM 823 C CA . ARG A 1 99 ? -5.633 7.876 -3.622 1.00 97.19 99 ARG A CA 1
ATOM 824 C C . ARG A 1 99 ? -4.403 8.320 -4.406 1.00 97.19 99 ARG A C 1
ATOM 826 O O . ARG A 1 99 ? -4.379 8.166 -5.628 1.00 97.19 99 ARG A O 1
ATOM 833 N N . GLU A 1 100 ? -3.391 8.860 -3.731 1.00 97.12 100 GLU A N 1
ATOM 834 C CA . GLU A 1 100 ? -2.136 9.232 -4.383 1.00 97.12 100 GLU A CA 1
ATOM 835 C C . GLU A 1 100 ? -1.374 8.000 -4.895 1.00 97.12 100 GLU A C 1
ATOM 837 O O . GLU A 1 100 ? -0.910 8.001 -6.041 1.00 97.12 100 GLU A O 1
ATOM 842 N N . LEU A 1 101 ? -1.294 6.944 -4.082 1.00 96.25 101 LEU A N 1
ATOM 843 C CA . LEU A 1 101 ? -0.699 5.657 -4.438 1.00 96.25 101 LEU A CA 1
ATOM 844 C C . LEU A 1 101 ? -1.370 5.064 -5.675 1.00 96.25 101 LEU A C 1
ATOM 846 O O . LEU A 1 101 ? -0.687 4.780 -6.657 1.00 96.25 101 LEU A O 1
ATOM 850 N N . TRP A 1 102 ? -2.700 4.964 -5.691 1.00 95.88 102 TRP A N 1
ATOM 851 C CA . TRP A 1 102 ? -3.442 4.410 -6.826 1.00 95.88 102 TRP A CA 1
ATOM 852 C C . TRP A 1 102 ? -3.325 5.247 -8.089 1.00 95.88 102 TRP A C 1
ATOM 854 O O . TRP A 1 102 ? -3.259 4.691 -9.185 1.00 95.88 102 TRP A O 1
ATOM 864 N N . SER A 1 103 ? -3.242 6.572 -7.965 1.00 96.69 103 SER A N 1
ATOM 865 C CA . SER A 1 103 ? -2.939 7.417 -9.118 1.00 96.69 103 SER A CA 1
ATOM 866 C C . SER A 1 103 ? -1.568 7.079 -9.706 1.00 96.69 103 SER A C 1
ATOM 868 O O . SER A 1 103 ? -1.449 6.980 -10.924 1.00 96.69 103 SER A O 1
ATOM 870 N N . ALA A 1 104 ? -0.544 6.891 -8.869 1.00 96.50 104 ALA A N 1
ATOM 871 C CA . ALA A 1 104 ? 0.798 6.546 -9.332 1.00 96.50 104 ALA A CA 1
ATOM 872 C C . ALA A 1 104 ? 0.866 5.118 -9.900 1.00 96.50 104 ALA A C 1
ATOM 874 O O . ALA A 1 104 ? 1.496 4.906 -10.937 1.00 96.50 104 ALA A O 1
ATOM 875 N N . PHE A 1 105 ? 0.180 4.157 -9.273 1.00 96.19 105 PHE A N 1
ATOM 876 C CA . PHE A 1 105 ? 0.071 2.786 -9.769 1.00 96.19 105 PHE A CA 1
ATOM 877 C C . PHE A 1 105 ? -0.575 2.733 -11.155 1.00 96.19 105 PHE A C 1
ATOM 879 O O . PHE A 1 105 ? -0.011 2.117 -12.056 1.00 96.19 105 PHE A O 1
ATOM 886 N N . ASN A 1 106 ? -1.685 3.447 -11.368 1.00 95.62 106 ASN A N 1
ATOM 887 C CA . ASN A 1 106 ? -2.345 3.514 -12.676 1.00 95.62 106 ASN A CA 1
ATOM 888 C C . ASN A 1 106 ? -1.422 4.099 -13.757 1.00 95.62 106 ASN A C 1
ATOM 890 O O . ASN A 1 106 ? -1.364 3.575 -14.871 1.00 95.62 106 ASN A O 1
ATOM 894 N N . THR A 1 107 ? -0.667 5.155 -13.431 1.00 95.75 107 THR A N 1
ATOM 895 C CA . THR A 1 107 ? 0.333 5.724 -14.348 1.00 95.75 107 THR A CA 1
ATOM 896 C C . THR A 1 107 ? 1.409 4.699 -14.703 1.00 95.75 107 THR A C 1
ATOM 898 O O . THR A 1 107 ? 1.707 4.512 -15.884 1.00 95.75 107 THR A O 1
ATOM 901 N N . LEU A 1 108 ? 1.976 4.001 -13.712 1.00 96.00 108 LEU A N 1
ATOM 902 C CA . LEU A 1 108 ? 3.032 3.017 -13.964 1.00 96.00 108 LEU A CA 1
ATOM 903 C C . LEU A 1 108 ? 2.515 1.806 -14.747 1.00 96.00 108 LEU A C 1
ATOM 905 O O . LEU A 1 108 ? 3.209 1.319 -15.637 1.00 96.00 108 LEU A O 1
ATOM 909 N N . LEU A 1 109 ? 1.299 1.343 -14.461 1.00 95.62 109 LEU A N 1
ATOM 910 C CA . LEU A 1 109 ? 0.678 0.237 -15.183 1.00 95.62 109 LEU A CA 1
ATOM 911 C C . LEU A 1 109 ? 0.445 0.596 -16.659 1.00 95.62 109 LEU A C 1
ATOM 913 O O . LEU A 1 109 ? 0.772 -0.197 -17.540 1.00 95.62 109 LEU A O 1
ATOM 917 N N . SER A 1 110 ? -0.010 1.821 -16.946 1.00 94.19 110 SER A N 1
ATOM 918 C CA . SER A 1 110 ? -0.106 2.326 -18.324 1.00 94.19 110 SER A CA 1
ATOM 919 C C . SER A 1 110 ? 1.258 2.339 -19.021 1.00 94.19 110 SER A C 1
ATOM 921 O O . SER A 1 110 ? 1.368 1.891 -20.159 1.00 94.19 110 SER A O 1
ATOM 923 N N . CYS A 1 111 ? 2.308 2.792 -18.327 1.00 93.88 111 CYS A N 1
ATOM 924 C CA . CYS A 1 111 ? 3.677 2.774 -18.850 1.00 93.88 111 CYS A CA 1
ATOM 925 C C . CYS A 1 111 ? 4.149 1.348 -19.173 1.00 93.88 111 CYS A C 1
ATOM 927 O O . CYS A 1 111 ? 4.805 1.123 -20.189 1.00 93.88 111 CYS A O 1
ATOM 929 N N . VAL A 1 112 ? 3.819 0.373 -18.321 1.00 94.69 112 VAL A N 1
ATOM 930 C CA . VAL A 1 112 ? 4.138 -1.042 -18.556 1.00 94.69 112 VAL A CA 1
ATOM 931 C C . VAL A 1 112 ? 3.435 -1.556 -19.809 1.00 94.69 112 VAL A C 1
ATOM 933 O O . VAL A 1 112 ? 4.106 -2.123 -20.671 1.00 94.69 112 VAL A O 1
ATOM 936 N N . HIS A 1 113 ? 2.138 -1.288 -19.968 1.00 93.94 113 HIS A N 1
ATOM 937 C CA . HIS A 1 113 ? 1.392 -1.689 -21.163 1.00 93.94 113 HIS A CA 1
ATOM 938 C C . HIS A 1 113 ? 1.935 -1.054 -22.445 1.00 93.94 113 HIS A C 1
ATOM 940 O O . HIS A 1 113 ? 2.073 -1.732 -23.461 1.00 93.94 113 HIS A O 1
ATOM 946 N N . ASP A 1 114 ? 2.314 0.222 -22.410 1.00 92.44 114 ASP A N 1
ATOM 947 C CA . ASP A 1 114 ? 2.927 0.880 -23.564 1.00 92.44 114 ASP A CA 1
ATOM 948 C C . ASP A 1 114 ? 4.260 0.236 -23.963 1.00 92.44 114 ASP A C 1
ATOM 950 O O . ASP A 1 114 ? 4.531 0.058 -25.153 1.00 92.44 114 ASP A O 1
ATOM 954 N N . VAL A 1 115 ? 5.092 -0.160 -22.999 1.00 91.38 115 VAL A N 1
ATOM 955 C CA . VAL A 1 115 ? 6.352 -0.861 -23.286 1.00 91.38 115 VAL A CA 1
ATOM 956 C C . VAL A 1 115 ? 6.103 -2.275 -23.824 1.00 91.38 115 VAL A C 1
ATOM 958 O O . VAL A 1 115 ? 6.789 -2.686 -24.766 1.00 91.38 115 VAL A O 1
ATOM 961 N N . GLU A 1 116 ? 5.141 -3.012 -23.261 1.00 92.56 116 GLU A N 1
ATOM 962 C CA . GLU A 1 116 ? 4.744 -4.356 -23.717 1.00 92.56 116 GLU A CA 1
ATOM 963 C C . GLU A 1 116 ? 4.197 -4.330 -25.155 1.00 92.56 116 GLU A C 1
ATOM 965 O O . GLU A 1 116 ? 4.581 -5.165 -25.973 1.00 92.56 116 GLU A O 1
ATOM 970 N N . ASP A 1 117 ? 3.421 -3.302 -25.504 1.00 91.25 117 ASP A N 1
ATOM 971 C CA . ASP A 1 117 ? 2.861 -3.091 -26.845 1.00 91.25 117 ASP A CA 1
ATOM 972 C C . ASP A 1 117 ? 3.874 -2.515 -27.858 1.00 91.25 117 ASP A C 1
ATOM 974 O O . ASP A 1 117 ? 3.526 -2.188 -28.997 1.00 91.25 117 ASP A O 1
ATOM 978 N N . GLY A 1 118 ? 5.139 -2.334 -27.463 1.00 86.50 118 GLY A N 1
ATOM 979 C CA . GLY A 1 118 ? 6.186 -1.774 -28.322 1.00 86.50 118 GLY A CA 1
ATOM 980 C C . GLY A 1 118 ? 6.075 -0.260 -28.556 1.00 86.50 118 GLY A C 1
ATOM 981 O O . GLY A 1 118 ? 6.790 0.289 -29.398 1.00 86.50 118 GLY A O 1
ATOM 982 N N . ARG A 1 119 ? 5.238 0.449 -27.788 1.00 80.94 119 ARG A N 1
ATOM 983 C CA . ARG A 1 119 ? 5.061 1.913 -27.808 1.00 80.94 119 ARG A CA 1
ATOM 984 C C . ARG A 1 119 ? 6.074 2.656 -26.927 1.00 80.94 119 ARG A C 1
ATOM 986 O O . ARG A 1 119 ? 5.809 3.761 -26.465 1.00 80.94 119 ARG A O 1
ATOM 993 N N . LEU A 1 120 ? 7.296 2.133 -26.806 1.00 68.75 120 LEU A N 1
ATOM 994 C CA . LEU A 1 120 ? 8.428 2.733 -26.072 1.00 68.75 120 LEU A CA 1
ATOM 995 C C . LEU A 1 120 ? 8.771 4.185 -26.466 1.00 68.75 120 LEU A C 1
ATOM 997 O O . LEU A 1 120 ? 9.515 4.851 -25.760 1.00 68.75 120 LEU A O 1
ATOM 1001 N N . ARG A 1 121 ? 8.273 4.694 -27.601 1.00 61.88 121 ARG A N 1
ATOM 1002 C CA . ARG A 1 121 ? 8.434 6.110 -27.977 1.00 61.88 121 ARG A CA 1
ATOM 1003 C C . ARG A 1 121 ? 7.489 7.051 -27.220 1.00 61.88 121 ARG A C 1
ATOM 1005 O O . ARG A 1 121 ? 7.803 8.233 -27.134 1.00 61.88 121 ARG A O 1
ATOM 1012 N N . GLY A 1 122 ? 6.355 6.547 -26.725 1.00 62.09 122 GLY A N 1
ATOM 1013 C CA . GLY A 1 122 ? 5.382 7.299 -25.926 1.00 62.09 122 GLY A CA 1
ATOM 1014 C C . GLY A 1 122 ? 5.743 7.359 -24.441 1.00 62.09 122 GLY A C 1
ATOM 1015 O O . GLY A 1 122 ? 5.506 8.380 -23.811 1.00 62.09 122 GLY A O 1
ATOM 1016 N N . THR A 1 123 ? 6.390 6.313 -23.919 1.00 73.25 123 THR A N 1
ATOM 1017 C CA . THR A 1 123 ? 6.829 6.216 -22.520 1.00 73.25 123 THR A CA 1
ATOM 1018 C C . THR A 1 123 ? 8.341 6.344 -22.426 1.00 73.25 123 THR A C 1
ATOM 1020 O O . THR A 1 123 ? 9.081 5.508 -22.948 1.00 73.25 123 THR A O 1
ATOM 1023 N N . SER A 1 124 ? 8.836 7.359 -21.721 1.00 82.75 124 SER A N 1
ATOM 1024 C CA . SER A 1 124 ? 10.281 7.464 -21.500 1.00 82.75 124 SER A CA 1
ATOM 1025 C C . SER A 1 124 ? 10.739 6.510 -20.390 1.00 82.75 124 SER A C 1
ATOM 1027 O O . SER A 1 124 ? 10.045 6.315 -19.395 1.00 82.75 124 SER A O 1
ATOM 1029 N N . ARG A 1 125 ? 11.961 5.965 -20.499 1.00 86.25 125 ARG A N 1
ATOM 1030 C CA . ARG A 1 125 ? 12.606 5.228 -19.389 1.00 86.25 125 ARG A CA 1
ATOM 1031 C C . ARG A 1 125 ? 12.552 6.030 -18.084 1.00 86.25 125 ARG A C 1
ATOM 1033 O O . ARG A 1 125 ? 12.337 5.459 -17.027 1.00 86.25 125 ARG A O 1
ATOM 1040 N N . HIS A 1 126 ? 12.757 7.342 -18.186 1.00 89.62 126 HIS A N 1
ATOM 1041 C CA . HIS A 1 126 ? 12.721 8.257 -17.053 1.00 89.62 126 HIS A CA 1
ATOM 1042 C C . HIS A 1 126 ? 11.344 8.293 -16.378 1.00 89.62 126 HIS A C 1
ATOM 1044 O O . HIS A 1 126 ? 11.263 8.214 -15.164 1.00 89.62 126 HIS A O 1
ATOM 1050 N N . GLU A 1 127 ? 10.259 8.346 -17.147 1.00 91.75 127 GLU A N 1
ATOM 1051 C CA . GLU A 1 127 ? 8.894 8.325 -16.609 1.00 91.75 127 GLU A CA 1
ATOM 1052 C C . GLU A 1 127 ? 8.582 7.015 -15.877 1.00 91.75 127 GLU A C 1
ATOM 1054 O O . GLU A 1 127 ? 8.013 7.033 -14.783 1.00 91.75 127 GLU A O 1
ATOM 1059 N N . LEU A 1 128 ? 9.025 5.887 -16.438 1.00 92.62 128 LEU A N 1
ATOM 1060 C CA . LEU A 1 128 ? 8.880 4.570 -15.825 1.00 92.62 128 LEU A CA 1
ATOM 1061 C C . LEU A 1 128 ? 9.650 4.480 -14.496 1.00 92.62 128 LEU A C 1
ATOM 1063 O O . LEU A 1 128 ? 9.078 4.069 -13.484 1.00 92.62 128 LEU A O 1
ATOM 1067 N N . THR A 1 129 ? 10.918 4.909 -14.464 1.00 94.88 129 THR A N 1
ATOM 1068 C CA . THR A 1 129 ? 11.725 4.846 -13.235 1.00 94.88 129 THR A CA 1
ATOM 1069 C C . THR A 1 129 ? 11.294 5.873 -12.191 1.00 94.88 129 THR A C 1
ATOM 1071 O O . THR A 1 129 ? 11.204 5.526 -11.015 1.00 94.88 129 THR A O 1
ATOM 1074 N N . GLU A 1 130 ? 10.948 7.105 -12.565 1.00 96.25 130 GLU A N 1
ATOM 1075 C CA . GLU A 1 130 ? 10.511 8.125 -11.600 1.00 96.25 130 GLU A CA 1
ATOM 1076 C C . GLU A 1 130 ? 9.139 7.822 -10.994 1.00 96.25 130 GLU A C 1
ATOM 1078 O O . GLU A 1 130 ? 8.939 8.019 -9.790 1.00 96.25 130 GLU A O 1
ATOM 1083 N N . THR A 1 131 ? 8.206 7.281 -11.782 1.00 97.19 131 THR A N 1
ATOM 1084 C CA . THR A 1 131 ? 6.896 6.864 -11.261 1.00 97.19 131 THR A CA 1
ATOM 1085 C C . THR A 1 131 ? 7.052 5.685 -10.298 1.00 97.19 131 THR A C 1
ATOM 1087 O O . THR A 1 131 ? 6.477 5.699 -9.208 1.00 97.19 131 THR A O 1
ATOM 1090 N N . ALA A 1 132 ? 7.904 4.708 -10.628 1.00 97.44 132 ALA A N 1
ATOM 1091 C CA . ALA A 1 132 ? 8.233 3.609 -9.723 1.00 97.44 132 ALA A CA 1
ATOM 1092 C C . ALA A 1 132 ? 8.900 4.098 -8.423 1.00 97.44 132 ALA A C 1
ATOM 1094 O O . ALA A 1 132 ? 8.499 3.683 -7.336 1.00 97.44 132 ALA A O 1
ATOM 1095 N N . LYS A 1 133 ? 9.847 5.046 -8.487 1.00 98.12 133 LYS A N 1
ATOM 1096 C CA . LYS A 1 133 ? 10.441 5.672 -7.285 1.00 98.12 133 LYS A CA 1
ATOM 1097 C C . LYS A 1 133 ? 9.405 6.388 -6.432 1.00 98.12 133 LYS A C 1
ATOM 1099 O O . LYS A 1 133 ? 9.480 6.324 -5.204 1.00 98.12 133 LYS A O 1
ATOM 1104 N N . LYS A 1 134 ? 8.449 7.083 -7.057 1.00 97.88 134 LYS A N 1
ATOM 1105 C CA . LYS A 1 134 ? 7.342 7.726 -6.340 1.00 97.88 134 LYS A CA 1
ATOM 1106 C C . LYS A 1 134 ? 6.543 6.688 -5.548 1.00 97.88 134 LYS A C 1
ATOM 1108 O O . LYS A 1 134 ? 6.362 6.885 -4.350 1.00 97.88 134 LYS A O 1
ATOM 1113 N N . ILE A 1 135 ? 6.146 5.585 -6.183 1.00 98.00 135 ILE A N 1
ATOM 1114 C CA . ILE A 1 135 ? 5.442 4.470 -5.528 1.00 98.00 135 ILE A CA 1
ATOM 1115 C C . ILE A 1 135 ? 6.266 3.909 -4.365 1.00 98.00 135 ILE A C 1
ATOM 1117 O O . ILE A 1 135 ? 5.745 3.801 -3.259 1.00 98.00 135 ILE A O 1
ATOM 1121 N N . ILE A 1 136 ? 7.559 3.624 -4.575 1.00 98.19 136 ILE A N 1
ATOM 1122 C CA . ILE A 1 136 ? 8.447 3.085 -3.530 1.00 98.19 136 ILE A CA 1
ATOM 1123 C C . ILE A 1 136 ? 8.462 3.985 -2.290 1.00 98.19 136 ILE A C 1
ATOM 1125 O O . ILE A 1 136 ? 8.359 3.488 -1.166 1.00 98.19 136 ILE A O 1
ATOM 1129 N N . ARG A 1 137 ? 8.588 5.305 -2.480 1.00 97.81 137 ARG A N 1
ATOM 1130 C CA . ARG A 1 137 ? 8.602 6.269 -1.370 1.00 97.81 137 ARG A CA 1
ATOM 1131 C C . ARG A 1 137 ? 7.260 6.327 -0.646 1.00 97.81 137 ARG A C 1
ATOM 1133 O O . ARG A 1 137 ? 7.252 6.255 0.580 1.00 97.81 137 ARG A O 1
ATOM 1140 N N . LEU A 1 138 ? 6.163 6.456 -1.393 1.00 96.94 138 LEU A N 1
ATOM 1141 C CA . LEU A 1 138 ? 4.819 6.564 -0.823 1.00 96.94 138 LEU A CA 1
ATOM 1142 C C . LEU A 1 138 ? 4.458 5.308 -0.030 1.00 96.94 138 LEU A C 1
ATOM 1144 O O . LEU A 1 138 ? 4.119 5.409 1.143 1.00 96.94 138 LEU A O 1
ATOM 1148 N N . LEU A 1 139 ? 4.617 4.128 -0.632 1.00 96.62 139 LEU A N 1
ATOM 1149 C CA . LEU A 1 139 ? 4.166 2.879 -0.028 1.00 96.62 139 LEU A CA 1
ATOM 1150 C C . LEU A 1 139 ? 4.982 2.521 1.218 1.00 96.62 139 LEU A C 1
ATOM 1152 O O . LEU A 1 139 ? 4.438 2.067 2.218 1.00 96.62 139 LEU A O 1
ATOM 1156 N N . ARG A 1 140 ? 6.296 2.783 1.198 1.00 97.19 140 ARG A N 1
ATOM 1157 C CA . ARG A 1 140 ? 7.155 2.574 2.371 1.00 97.19 140 ARG A CA 1
ATOM 1158 C C . ARG A 1 140 ? 6.764 3.483 3.534 1.00 97.19 140 ARG A C 1
ATOM 1160 O O . ARG A 1 140 ? 6.764 3.024 4.672 1.00 97.19 140 ARG A O 1
ATOM 1167 N N . GLY A 1 141 ? 6.485 4.757 3.254 1.00 96.50 141 GLY A N 1
ATOM 1168 C CA . GLY A 1 141 ? 6.056 5.716 4.271 1.00 96.50 141 GLY A CA 1
ATOM 1169 C C . GLY A 1 141 ? 4.705 5.338 4.870 1.00 96.50 141 GLY A C 1
ATOM 1170 O O . GLY A 1 141 ? 4.582 5.259 6.089 1.00 96.50 141 GLY A O 1
ATOM 1171 N N . HIS A 1 142 ? 3.750 5.019 4.001 1.00 97.38 142 HIS A N 1
ATOM 1172 C CA . HIS A 1 142 ? 2.395 4.612 4.346 1.00 97.38 142 HIS A CA 1
ATOM 1173 C C . HIS A 1 142 ? 2.368 3.364 5.249 1.00 97.38 142 HIS A C 1
ATOM 1175 O O . HIS A 1 142 ? 1.997 3.465 6.419 1.00 97.38 142 HIS A O 1
ATOM 1181 N N . MET A 1 143 ? 2.936 2.238 4.793 1.00 97.69 143 MET A N 1
ATOM 1182 C CA . MET A 1 143 ? 2.975 0.998 5.586 1.00 97.69 143 MET A CA 1
ATOM 1183 C C . MET A 1 143 ? 3.734 1.171 6.913 1.00 97.69 143 MET A C 1
ATOM 1185 O O . MET A 1 143 ? 3.416 0.532 7.917 1.00 97.69 143 MET A O 1
ATOM 1189 N N . MET A 1 144 ? 4.772 2.018 6.947 1.00 97.19 144 MET A N 1
ATOM 1190 C CA . MET A 1 144 ? 5.488 2.328 8.189 1.00 97.19 144 MET A CA 1
ATOM 1191 C C . MET A 1 144 ? 4.587 3.076 9.173 1.00 97.19 144 MET A C 1
ATOM 1193 O O . MET A 1 144 ? 4.557 2.728 10.356 1.00 97.19 144 MET A O 1
ATOM 1197 N N . ASN A 1 145 ? 3.861 4.089 8.701 1.00 97.31 145 ASN A N 1
ATOM 1198 C CA . ASN A 1 145 ? 2.937 4.864 9.521 1.00 97.31 145 ASN A CA 1
ATOM 1199 C C . ASN A 1 145 ? 1.840 3.963 10.103 1.00 97.31 145 ASN A C 1
ATOM 1201 O O . ASN A 1 145 ? 1.563 3.998 11.302 1.00 97.31 145 ASN A O 1
ATOM 1205 N N . GLU A 1 146 ? 1.288 3.062 9.299 1.00 97.94 146 GLU A N 1
ATOM 1206 C CA . GLU A 1 146 ? 0.251 2.141 9.759 1.00 97.94 146 GLU A CA 1
ATOM 1207 C C . GLU A 1 146 ? 0.770 1.140 10.782 1.00 97.94 146 GLU A C 1
ATOM 1209 O O . GLU A 1 146 ? 0.223 1.036 11.883 1.00 97.94 146 GLU A O 1
ATOM 1214 N N . ASN A 1 147 ? 1.887 0.476 10.472 1.00 97.94 147 ASN A N 1
ATOM 1215 C CA . ASN A 1 147 ? 2.497 -0.518 11.353 1.00 97.94 147 ASN A CA 1
ATOM 1216 C C . ASN A 1 147 ? 2.903 0.061 12.713 1.00 97.94 147 ASN A C 1
ATOM 1218 O O . ASN A 1 147 ? 2.825 -0.634 13.728 1.00 97.94 147 ASN A O 1
ATOM 1222 N N . THR A 1 148 ? 3.377 1.309 12.742 1.00 96.56 148 THR A N 1
ATOM 1223 C CA . THR A 1 148 ? 3.939 1.917 13.960 1.00 96.56 148 THR A CA 1
ATOM 1224 C C . THR A 1 148 ? 2.947 2.776 14.728 1.00 96.56 148 THR A C 1
ATOM 1226 O O . THR A 1 148 ? 3.054 2.871 15.952 1.00 96.56 148 THR A O 1
ATOM 1229 N N . TYR A 1 149 ? 1.974 3.377 14.044 1.00 96.06 149 TYR A N 1
ATOM 1230 C CA . TYR A 1 149 ? 1.004 4.276 14.650 1.00 96.06 149 TYR A CA 1
ATOM 1231 C C . TYR A 1 149 ? -0.419 3.736 14.537 1.00 96.06 149 TYR A C 1
ATOM 1233 O O . TYR A 1 149 ? -1.007 3.409 15.569 1.00 96.06 149 TYR A O 1
ATOM 1241 N N . LEU A 1 150 ? -0.979 3.609 13.330 1.00 97.25 150 LEU A N 1
ATOM 1242 C CA . LEU A 1 150 ? -2.409 3.313 13.155 1.00 97.25 150 LEU A CA 1
ATOM 1243 C C . LEU A 1 150 ? -2.829 1.997 13.819 1.00 97.25 150 LEU A C 1
ATOM 1245 O O . LEU A 1 150 ? -3.820 1.943 14.551 1.00 97.25 150 LEU A O 1
ATOM 1249 N N . PHE A 1 151 ? -2.057 0.936 13.607 1.00 97.75 151 PHE A N 1
ATOM 1250 C CA . PHE A 1 151 ? -2.348 -0.391 14.141 1.00 97.75 151 PHE A CA 1
ATOM 1251 C C . PHE A 1 151 ? -2.188 -0.446 15.662 1.00 97.75 151 PHE A C 1
ATOM 1253 O O . PHE A 1 151 ? -2.982 -1.092 16.349 1.00 97.75 151 PHE A O 1
ATOM 1260 N N . VAL A 1 152 ? -1.222 0.292 16.215 1.00 95.81 152 VAL A N 1
ATOM 1261 C CA . VAL A 1 152 ? -1.061 0.439 17.669 1.00 95.81 152 VAL A CA 1
ATOM 1262 C C . VAL A 1 152 ? -2.240 1.209 18.264 1.00 95.81 152 VAL A C 1
ATOM 1264 O O . VAL A 1 152 ? -2.808 0.781 19.267 1.00 95.81 152 VAL A O 1
ATOM 1267 N N . GLN A 1 153 ? -2.655 2.312 17.634 1.00 94.38 153 GLN A N 1
ATOM 1268 C CA . GLN A 1 153 ? -3.834 3.069 18.062 1.00 94.38 153 GLN A CA 1
ATOM 1269 C C . GLN A 1 153 ? -5.099 2.210 18.002 1.00 94.38 153 GLN A C 1
ATOM 1271 O O . GLN A 1 153 ? -5.875 2.220 18.951 1.00 94.38 153 GLN A O 1
ATOM 1276 N N . THR A 1 154 ? -5.263 1.399 16.955 1.00 95.94 154 THR A N 1
ATOM 1277 C CA . THR A 1 154 ? -6.400 0.477 16.818 1.00 95.94 154 THR A CA 1
ATOM 1278 C C . THR A 1 154 ? -6.514 -0.452 18.025 1.00 95.94 154 THR A C 1
ATOM 1280 O O . THR A 1 154 ? -7.582 -0.537 18.630 1.00 95.94 154 THR A O 1
ATOM 1283 N N . LYS A 1 155 ? -5.409 -1.095 18.431 1.00 94.31 155 LYS A N 1
ATOM 1284 C CA . LYS A 1 155 ? -5.382 -1.989 19.604 1.00 94.31 155 LYS A CA 1
ATOM 1285 C C . LYS A 1 155 ? -5.715 -1.272 20.915 1.00 94.31 155 LYS A C 1
ATOM 1287 O O . LYS A 1 155 ? -6.279 -1.887 21.809 1.00 94.31 155 LYS A O 1
ATOM 1292 N N . ASN A 1 156 ? -5.374 0.010 21.030 1.00 93.94 156 ASN A N 1
ATOM 1293 C CA . ASN A 1 156 ? -5.623 0.798 22.239 1.00 93.94 156 ASN A CA 1
ATOM 1294 C C . ASN A 1 156 ? -7.034 1.407 22.295 1.00 93.94 156 ASN A C 1
ATOM 1296 O O . ASN A 1 156 ? -7.495 1.764 23.376 1.00 93.94 156 ASN A O 1
ATOM 1300 N N . MET A 1 157 ? -7.685 1.593 21.144 1.00 94.62 157 MET A N 1
ATOM 1301 C CA . MET A 1 157 ? -8.981 2.271 21.044 1.00 94.62 157 MET A CA 1
ATOM 1302 C C . MET A 1 157 ? -10.170 1.312 21.121 1.00 94.62 157 MET A C 1
ATOM 1304 O O . MET A 1 157 ? -11.195 1.679 21.690 1.00 94.62 157 MET A O 1
ATOM 1308 N N . LEU A 1 158 ? -10.050 0.115 20.540 1.00 96.44 158 LEU A N 1
ATOM 1309 C CA . LEU A 1 158 ? -11.157 -0.838 20.446 1.00 96.44 158 LEU A CA 1
ATOM 1310 C C . LEU A 1 158 ? -11.357 -1.622 21.743 1.00 96.44 158 LEU A C 1
ATOM 1312 O O . LEU A 1 158 ? -10.394 -2.058 22.370 1.00 96.44 158 LEU A O 1
ATOM 1316 N N . SER A 1 159 ? -12.618 -1.856 22.114 1.00 96.56 159 SER A N 1
ATOM 1317 C CA . SER A 1 159 ? -12.945 -2.858 23.134 1.00 96.56 159 SER A CA 1
ATOM 1318 C C . SER A 1 159 ? -12.729 -4.281 22.605 1.00 96.56 159 SER A C 1
ATOM 1320 O O . SER A 1 159 ? -12.752 -4.504 21.395 1.00 96.56 159 SER A O 1
ATOM 1322 N N . ASP A 1 160 ? -12.611 -5.273 23.493 1.00 95.38 160 ASP A N 1
ATOM 1323 C CA . ASP A 1 160 ? -12.444 -6.686 23.107 1.00 95.38 160 ASP A CA 1
ATOM 1324 C C . ASP A 1 160 ? -13.555 -7.188 22.165 1.00 95.38 160 ASP A C 1
ATOM 1326 O O . ASP A 1 160 ? -13.302 -7.952 21.231 1.00 95.38 160 ASP A O 1
ATOM 1330 N N . ALA A 1 161 ? -14.795 -6.734 22.382 1.00 95.75 161 ALA A N 1
ATOM 1331 C CA . ALA A 1 161 ? -15.937 -7.099 21.548 1.00 95.75 161 ALA A CA 1
ATOM 1332 C C . ALA A 1 161 ? -15.829 -6.497 20.137 1.00 95.75 161 ALA A C 1
ATOM 1334 O O . ALA A 1 161 ? -16.068 -7.186 19.147 1.00 95.75 161 ALA A O 1
ATOM 1335 N N . GLU A 1 162 ? -15.425 -5.229 20.033 1.00 97.25 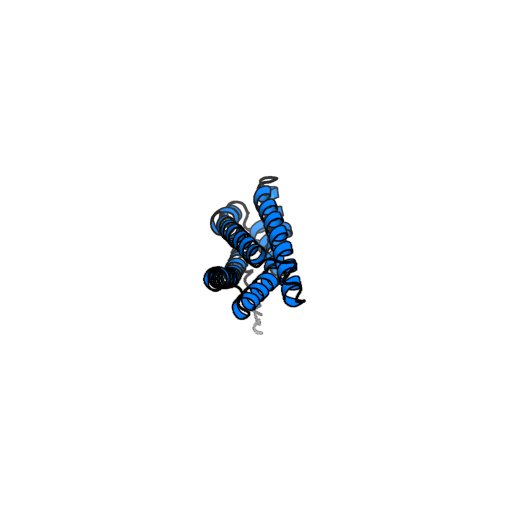162 GLU A N 1
ATOM 1336 C CA . GLU A 1 162 ? -15.201 -4.568 18.742 1.00 97.25 162 GLU A CA 1
ATOM 1337 C C . GLU A 1 162 ? -13.984 -5.141 18.019 1.00 97.25 162 GLU A C 1
ATOM 1339 O O . GLU A 1 162 ? -14.013 -5.292 16.802 1.00 97.25 162 GLU A O 1
ATOM 1344 N N . TYR A 1 163 ? -12.937 -5.508 18.756 1.00 96.56 163 TYR A N 1
ATOM 1345 C CA . TYR A 1 163 ? -11.754 -6.155 18.202 1.00 96.56 163 TYR A CA 1
ATOM 1346 C C . TYR A 1 163 ? -12.072 -7.549 17.644 1.00 96.56 163 TYR A C 1
ATOM 1348 O O . TYR A 1 163 ? -11.571 -7.929 16.584 1.00 96.56 163 TYR A O 1
ATOM 1356 N N . THR A 1 164 ? -12.951 -8.290 18.324 1.00 95.81 164 THR A N 1
ATOM 1357 C CA . THR A 1 164 ? -13.464 -9.581 17.844 1.00 95.81 164 THR A CA 1
ATOM 1358 C C . THR A 1 164 ? -14.291 -9.402 16.568 1.00 95.81 164 THR A C 1
ATOM 1360 O O . THR A 1 164 ? -14.010 -10.072 15.576 1.00 95.81 164 THR A O 1
ATOM 1363 N N . ASP A 1 165 ? -15.231 -8.447 16.537 1.00 96.69 165 ASP A N 1
ATOM 1364 C CA . ASP A 1 165 ? -16.025 -8.138 15.331 1.00 96.69 165 ASP A CA 1
ATOM 1365 C C . ASP A 1 165 ? -15.132 -7.681 14.164 1.00 96.69 165 ASP A C 1
ATOM 1367 O O . ASP A 1 165 ? -15.307 -8.115 13.025 1.00 96.69 165 ASP A O 1
ATOM 1371 N N . LEU A 1 166 ? -14.119 -6.849 14.434 1.00 96.88 166 LEU A N 1
ATOM 1372 C CA . LEU A 1 166 ? -13.120 -6.459 13.438 1.00 96.88 166 LEU A CA 1
ATOM 1373 C C . LEU A 1 166 ? -12.415 -7.692 12.862 1.00 96.88 166 LEU A C 1
ATOM 1375 O O . LEU A 1 166 ? -12.283 -7.808 11.643 1.00 96.88 166 LEU A O 1
ATOM 1379 N N . SER A 1 167 ? -11.985 -8.618 13.718 1.00 95.88 167 SER A N 1
ATOM 1380 C CA . SER A 1 167 ? -11.306 -9.832 13.273 1.00 95.88 167 SER A CA 1
ATOM 1381 C C . SER A 1 167 ? -12.168 -10.705 12.370 1.00 95.88 167 SER A C 1
ATOM 1383 O O . SER A 1 167 ? -11.728 -11.096 11.286 1.00 95.88 167 SER A O 1
ATOM 1385 N N . GLU A 1 168 ? -13.420 -10.947 12.756 1.00 95.12 168 GLU A N 1
ATOM 1386 C CA . GLU A 1 168 ? -14.361 -11.732 11.956 1.00 95.12 168 GLU A CA 1
ATOM 1387 C C . GLU A 1 168 ? -14.591 -11.104 10.574 1.00 95.12 168 GLU A C 1
ATOM 1389 O O . GLU A 1 168 ? -14.574 -11.807 9.559 1.00 95.12 168 GLU A O 1
ATOM 1394 N N . LYS A 1 169 ? -14.739 -9.773 10.504 1.00 96.31 169 LYS A N 1
ATOM 1395 C CA . LYS A 1 169 ? -14.916 -9.060 9.229 1.00 96.31 169 LYS A CA 1
ATOM 1396 C C . LYS A 1 169 ? -13.672 -9.119 8.344 1.00 96.31 169 LYS A C 1
ATOM 1398 O O . LYS A 1 169 ? -13.801 -9.366 7.146 1.00 96.31 169 LYS A O 1
ATOM 1403 N N . ILE A 1 170 ? -12.480 -8.923 8.909 1.00 95.44 170 ILE A N 1
ATOM 1404 C CA . ILE A 1 170 ? -11.214 -9.010 8.162 1.00 95.44 170 ILE A CA 1
ATOM 1405 C C . ILE A 1 170 ? -10.997 -10.431 7.629 1.00 95.44 170 ILE A C 1
ATOM 1407 O O . ILE A 1 170 ? -10.621 -10.599 6.468 1.00 95.44 170 ILE A O 1
ATOM 1411 N N . ALA A 1 171 ? -11.293 -11.456 8.434 1.00 91.25 171 ALA A N 1
ATOM 1412 C CA . ALA A 1 171 ? -11.216 -12.853 8.013 1.00 91.25 171 ALA A CA 1
ATOM 1413 C C . ALA A 1 171 ? -12.221 -13.179 6.894 1.00 91.25 171 ALA A C 1
ATOM 1415 O O . ALA A 1 171 ? -11.885 -13.890 5.946 1.00 91.25 171 ALA A O 1
ATOM 1416 N N . ALA A 1 172 ? -13.438 -12.632 6.960 1.00 91.12 172 ALA A N 1
ATOM 1417 C CA . ALA A 1 172 ? -14.449 -12.810 5.919 1.00 91.12 172 ALA A CA 1
ATOM 1418 C C . ALA A 1 172 ? -14.069 -12.131 4.591 1.00 91.12 172 ALA A C 1
ATOM 1420 O O . ALA A 1 172 ? -14.411 -12.646 3.529 1.00 91.12 172 ALA A O 1
ATOM 1421 N N . ALA A 1 173 ? -13.335 -11.016 4.648 1.00 88.19 173 ALA A N 1
ATOM 1422 C CA . ALA A 1 173 ? -12.836 -10.290 3.480 1.00 88.19 173 ALA A CA 1
ATOM 1423 C C . ALA A 1 173 ? -11.553 -10.888 2.868 1.00 88.19 173 ALA A C 1
ATOM 1425 O O . ALA A 1 173 ? -11.046 -10.367 1.879 1.00 88.19 173 ALA A O 1
ATOM 1426 N N . ALA A 1 174 ? -11.001 -11.962 3.442 1.00 65.88 174 ALA A N 1
ATOM 1427 C CA . ALA A 1 174 ? -9.804 -12.641 2.938 1.00 65.88 174 ALA A CA 1
ATOM 1428 C C . ALA A 1 174 ? -10.093 -13.674 1.824 1.00 65.88 174 ALA A C 1
ATOM 1430 O O . ALA A 1 174 ? -9.274 -14.565 1.599 1.00 65.88 174 ALA A O 1
ATOM 1431 N N . LYS A 1 175 ? -11.253 -13.587 1.159 1.00 53.88 175 LYS A N 1
ATOM 1432 C CA . LYS A 1 175 ? -11.721 -14.519 0.122 1.00 53.88 175 LYS A CA 1
ATOM 1433 C C . LYS A 1 175 ? -12.049 -13.801 -1.177 1.00 53.88 175 LYS A C 1
ATOM 1435 O O . LYS A 1 175 ? -12.692 -12.732 -1.100 1.00 53.88 175 LYS A O 1
#